Protein AF-A0A4Q7CKE8-F1 (afdb_monomer_lite)

Organism: NCBI:txid70255

pLDDT: mean 95.77, std 4.93, range [61.69, 98.75]

Secondary structure (DSS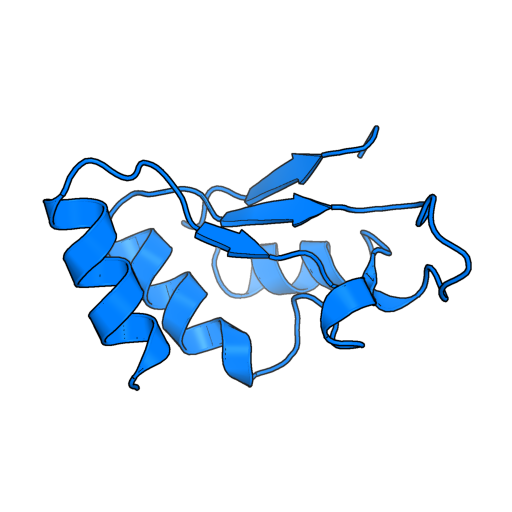P, 8-state):
-HHHHHHHHHHHTT---EEE-HHHHT--TT-TTTHHHHHHHHHTT--EEEE-S--SSSS-SGGG-HHHHHHHHHHH-TT--EEEES--

Structure (mmCIF, N/CA/C/O backbone):
data_AF-A0A4Q7CKE8-F1
#
_entry.id   AF-A0A4Q7CKE8-F1
#
loop_
_atom_site.group_PDB
_atom_site.id
_atom_site.type_symbol
_atom_site.label_atom_id
_atom_site.label_alt_id
_atom_site.label_comp_id
_atom_site.label_asym_id
_atom_site.label_entity_id
_atom_site.label_seq_id
_atom_site.pdbx_PDB_ins_code
_atom_site.Cartn_x
_atom_site.Cartn_y
_atom_site.Cartn_z
_atom_site.occupancy
_atom_site.B_iso_or_equiv
_atom_site.auth_seq_id
_atom_site.auth_comp_id
_atom_site.auth_asym_id
_atom_site.auth_atom_id
_atom_site.pdbx_PDB_model_num
ATOM 1 N N . MET A 1 1 ? -13.172 -10.273 -4.495 1.00 84.00 1 MET A N 1
ATOM 2 C CA . MET A 1 1 ? -13.905 -10.174 -3.208 1.00 84.00 1 MET A CA 1
ATOM 3 C C . MET A 1 1 ? -13.331 -11.022 -2.072 1.00 84.00 1 MET A C 1
ATOM 5 O O . MET A 1 1 ? -13.418 -10.574 -0.940 1.00 84.00 1 MET A O 1
ATOM 9 N N . ALA A 1 2 ? -12.752 -12.211 -2.310 1.00 97.25 2 ALA A N 1
ATOM 10 C CA . ALA A 1 2 ? -12.204 -13.035 -1.218 1.00 97.25 2 ALA A CA 1
ATOM 11 C C . ALA A 1 2 ? -11.116 -12.314 -0.394 1.00 97.25 2 ALA A C 1
ATOM 13 O O . ALA A 1 2 ? -11.214 -12.278 0.826 1.00 97.25 2 ALA A O 1
ATOM 14 N N . ALA A 1 3 ? -10.155 -11.660 -1.058 1.00 96.75 3 ALA A N 1
ATOM 15 C CA . ALA A 1 3 ? -9.082 -10.921 -0.387 1.00 96.75 3 ALA A CA 1
ATOM 16 C C . ALA A 1 3 ? -9.589 -9.746 0.474 1.00 96.75 3 ALA A C 1
ATOM 18 O O . ALA A 1 3 ? -9.068 -9.525 1.557 1.00 96.75 3 ALA A O 1
ATOM 19 N N . VAL A 1 4 ? -10.640 -9.040 0.038 1.00 98.31 4 VAL A N 1
ATOM 20 C CA . VAL A 1 4 ? -11.262 -7.946 0.813 1.00 98.31 4 VAL A CA 1
ATOM 21 C C . VAL A 1 4 ? -11.897 -8.478 2.098 1.00 98.31 4 VAL A C 1
ATOM 23 O O . VAL A 1 4 ? -11.693 -7.919 3.169 1.00 98.31 4 VAL A O 1
ATOM 26 N N . ARG A 1 5 ? -12.626 -9.601 2.016 1.00 98.44 5 ARG A N 1
ATOM 27 C CA . ARG A 1 5 ? -13.209 -10.241 3.207 1.00 98.44 5 ARG A CA 1
ATOM 28 C C . ARG A 1 5 ? -12.137 -10.710 4.185 1.00 98.44 5 ARG A C 1
ATOM 30 O O . ARG A 1 5 ? -12.314 -10.558 5.387 1.00 98.44 5 ARG A O 1
ATOM 37 N N . GLU A 1 6 ? -11.043 -11.262 3.667 1.00 98.44 6 GLU A N 1
ATOM 38 C CA . GLU A 1 6 ? -9.911 -11.674 4.494 1.00 98.44 6 GLU A CA 1
ATOM 39 C C . GLU A 1 6 ? -9.235 -10.469 5.155 1.00 98.44 6 GLU A C 1
ATOM 41 O O . GLU A 1 6 ? -8.999 -10.509 6.357 1.00 98.44 6 GLU A O 1
ATOM 46 N N . LEU A 1 7 ? -8.995 -9.378 4.418 1.00 98.44 7 LEU A N 1
ATOM 47 C CA . LEU A 1 7 ? -8.446 -8.141 4.977 1.00 98.44 7 LEU A CA 1
ATOM 48 C C . LEU A 1 7 ? -9.314 -7.627 6.132 1.00 98.44 7 LEU A C 1
ATOM 50 O O . LEU A 1 7 ? -8.808 -7.449 7.236 1.00 98.44 7 LEU A O 1
ATOM 54 N N . ARG A 1 8 ? -10.626 -7.487 5.916 1.00 98.25 8 ARG A N 1
ATOM 55 C CA . ARG A 1 8 ? -11.563 -7.032 6.953 1.00 98.25 8 ARG A CA 1
ATOM 56 C C . ARG A 1 8 ? -11.545 -7.925 8.192 1.00 98.25 8 ARG A C 1
ATOM 58 O O . ARG A 1 8 ? -11.512 -7.427 9.314 1.00 98.25 8 ARG A O 1
ATOM 65 N N . ARG A 1 9 ? -11.539 -9.249 7.996 1.00 98.56 9 ARG A N 1
ATOM 66 C CA . ARG A 1 9 ? -11.452 -10.217 9.097 1.00 98.56 9 ARG A CA 1
ATOM 67 C C . ARG A 1 9 ? -10.158 -10.034 9.892 1.00 98.56 9 ARG A C 1
ATOM 69 O O . ARG A 1 9 ? -10.210 -9.958 11.112 1.00 98.56 9 ARG A O 1
ATOM 76 N N . ARG A 1 10 ? -9.014 -9.920 9.210 1.00 98.56 10 ARG A N 1
ATOM 77 C CA . ARG A 1 10 ? -7.697 -9.740 9.842 1.00 98.56 10 ARG A CA 1
ATOM 78 C C . ARG A 1 10 ? -7.596 -8.434 10.614 1.00 98.56 10 ARG A C 1
ATOM 80 O O . ARG A 1 10 ? -7.047 -8.430 11.710 1.00 98.56 10 ARG A O 1
ATOM 87 N N . VAL A 1 11 ? -8.139 -7.347 10.070 1.00 98.38 11 VAL A N 1
ATOM 88 C CA . VAL A 1 11 ? -8.206 -6.062 10.778 1.00 98.38 11 VAL A CA 1
ATOM 89 C C . VAL A 1 11 ? -9.034 -6.202 12.058 1.00 98.38 11 VAL A C 1
ATOM 91 O O . VAL A 1 11 ? -8.587 -5.776 13.118 1.00 98.38 11 VAL A O 1
ATOM 94 N N . GLY A 1 12 ? -10.173 -6.904 12.003 1.00 98.12 12 GLY A N 1
ATOM 95 C CA . GLY A 1 12 ? -10.962 -7.245 13.196 1.00 98.12 12 GLY A CA 1
ATOM 96 C C . GLY A 1 12 ? -10.221 -8.116 14.224 1.00 98.12 12 GLY A C 1
ATOM 97 O O . GLY A 1 12 ? -10.562 -8.096 15.402 1.00 98.12 12 GLY A O 1
ATOM 98 N N . GLU A 1 13 ? -9.184 -8.840 13.800 1.00 98.38 13 GLU A N 1
ATOM 99 C CA . GLU A 1 13 ? -8.294 -9.650 14.647 1.00 98.38 13 GLU A CA 1
ATOM 100 C C . GLU A 1 13 ? -7.051 -8.877 15.132 1.00 98.38 13 GLU A C 1
ATOM 102 O O . GLU A 1 13 ? -6.158 -9.464 15.742 1.00 98.38 13 GLU A O 1
ATOM 107 N N . GLY A 1 14 ? -6.979 -7.566 14.879 1.00 98.06 14 GLY A N 1
ATOM 108 C CA . GLY A 1 14 ? -5.906 -6.690 15.355 1.00 98.06 14 GLY A CA 1
ATOM 109 C C . GLY A 1 14 ? -4.774 -6.445 14.356 1.00 98.06 14 GLY A C 1
ATOM 110 O O . GLY A 1 14 ? -3.749 -5.876 14.730 1.00 98.06 14 GLY A O 1
ATOM 111 N N . PHE A 1 15 ? -4.918 -6.847 13.089 1.00 98.12 15 PHE A N 1
ATOM 112 C CA . PHE A 1 15 ? -3.963 -6.449 12.051 1.00 98.12 15 PHE A CA 1
ATOM 113 C C . PHE A 1 15 ? -4.114 -4.957 11.739 1.00 98.12 15 PHE A C 1
ATOM 115 O O . PHE A 1 15 ? -5.219 -4.435 11.633 1.00 98.12 15 PHE A O 1
ATOM 122 N N . VAL A 1 16 ? -2.984 -4.283 11.528 1.00 98.00 16 VAL A N 1
ATOM 123 C CA . VAL A 1 16 ? -2.914 -2.814 11.431 1.00 98.00 16 VAL A CA 1
ATOM 124 C C . VAL A 1 16 ? -2.548 -2.310 10.036 1.00 98.00 16 VAL A C 1
ATOM 126 O O . VAL A 1 16 ? -2.089 -1.185 9.895 1.00 98.00 16 VAL A O 1
ATOM 129 N N . GLY A 1 17 ? -2.670 -3.134 8.994 1.00 97.94 17 GLY A N 1
ATOM 130 C CA . GLY A 1 17 ? -2.284 -2.730 7.642 1.00 97.94 17 GLY A CA 1
ATOM 131 C C . GLY A 1 17 ? -2.358 -3.842 6.607 1.00 97.94 17 GLY A C 1
ATOM 132 O O . GLY A 1 17 ? -2.288 -5.031 6.925 1.00 97.94 17 GLY A O 1
ATOM 133 N N . LEU A 1 18 ? -2.453 -3.434 5.345 1.00 98.38 18 LEU A N 1
ATOM 134 C CA . LEU A 1 18 ? -2.307 -4.301 4.182 1.00 98.38 18 LEU A CA 1
ATOM 135 C C . LEU A 1 18 ? -0.854 -4.261 3.709 1.00 98.38 18 LEU A C 1
ATOM 137 O O . LEU A 1 18 ? -0.335 -3.189 3.429 1.00 98.38 18 LEU A O 1
ATOM 141 N N . ARG A 1 19 ? -0.205 -5.417 3.542 1.00 97.56 19 ARG A N 1
ATOM 142 C CA . ARG A 1 19 ? 1.134 -5.501 2.939 1.00 97.56 19 ARG A CA 1
ATOM 143 C C . ARG A 1 19 ? 1.061 -6.145 1.560 1.00 97.56 19 ARG A C 1
ATOM 145 O O . ARG A 1 19 ? 0.623 -7.286 1.445 1.00 97.56 19 ARG A O 1
ATOM 152 N N . VAL A 1 20 ? 1.569 -5.458 0.538 1.00 95.94 20 VAL A N 1
ATOM 153 C CA . VAL A 1 20 ? 1.807 -6.043 -0.793 1.00 95.94 20 VAL A CA 1
ATOM 154 C C . VAL A 1 20 ? 3.290 -5.954 -1.130 1.00 95.94 20 VAL A C 1
ATOM 156 O O . VAL A 1 20 ? 3.990 -5.019 -0.751 1.00 95.94 20 VAL A O 1
ATOM 159 N N . VAL A 1 21 ? 3.785 -6.975 -1.821 1.00 94.56 21 VAL A N 1
ATOM 160 C CA . VAL A 1 21 ? 5.146 -7.027 -2.353 1.00 94.56 21 VAL A CA 1
ATOM 161 C C . VAL A 1 21 ? 5.020 -7.166 -3.873 1.00 94.56 21 VAL A C 1
ATOM 163 O O . VAL A 1 21 ? 4.760 -8.273 -4.345 1.00 94.56 21 VAL A O 1
ATOM 166 N N . PRO A 1 22 ? 5.126 -6.070 -4.647 1.00 94.44 22 PRO A N 1
ATOM 167 C CA . PRO A 1 22 ? 4.748 -6.061 -6.064 1.00 94.44 22 PRO A CA 1
ATOM 168 C C . PRO A 1 22 ? 5.476 -7.106 -6.924 1.00 94.44 22 PRO A C 1
ATOM 170 O O . PRO A 1 22 ? 4.841 -7.798 -7.723 1.00 94.44 22 PRO A O 1
ATOM 173 N N . TRP A 1 23 ? 6.783 -7.305 -6.707 1.00 94.06 23 TRP A N 1
ATOM 174 C CA . TRP A 1 23 ? 7.572 -8.278 -7.481 1.00 94.06 23 TRP A CA 1
ATOM 175 C C . TRP A 1 23 ? 7.170 -9.731 -7.223 1.00 94.06 23 TRP A C 1
ATOM 177 O O . TRP A 1 23 ? 7.401 -10.582 -8.082 1.00 94.06 23 TRP A O 1
ATOM 187 N N . LEU A 1 24 ? 6.575 -10.038 -6.063 1.00 94.75 24 LEU A N 1
ATOM 188 C CA . LEU A 1 24 ? 6.118 -11.394 -5.749 1.00 94.75 24 LEU A CA 1
ATOM 189 C C . LEU A 1 24 ? 4.975 -11.803 -6.682 1.00 94.75 24 LEU A C 1
ATOM 191 O O . LEU A 1 24 ? 4.873 -12.962 -7.076 1.00 94.75 24 LEU A O 1
ATOM 195 N N . TRP A 1 25 ? 4.153 -10.826 -7.059 1.00 93.00 25 TRP A N 1
ATOM 196 C CA . TRP A 1 25 ? 2.967 -11.009 -7.888 1.00 93.00 25 TRP A CA 1
ATOM 197 C C . TRP A 1 25 ? 3.178 -10.586 -9.343 1.00 93.00 25 TRP A C 1
ATOM 199 O O . TRP A 1 25 ? 2.277 -10.769 -10.160 1.00 93.00 25 TRP A O 1
ATOM 209 N N . GLY A 1 26 ? 4.338 -9.999 -9.665 1.00 94.69 26 GLY A N 1
ATOM 210 C CA . GLY A 1 26 ? 4.608 -9.413 -10.978 1.00 94.69 26 GLY A CA 1
ATOM 211 C C . GLY A 1 26 ? 3.587 -8.339 -11.363 1.00 94.69 26 GLY A C 1
ATOM 212 O O . GLY A 1 26 ? 3.291 -8.175 -12.542 1.00 94.69 26 GLY A O 1
ATOM 213 N N . ALA A 1 27 ? 3.013 -7.649 -10.373 1.00 96.31 27 ALA A N 1
ATOM 214 C CA . ALA A 1 27 ? 1.915 -6.713 -10.563 1.00 96.31 27 ALA A CA 1
ATOM 215 C C . ALA A 1 27 ? 2.186 -5.416 -9.788 1.00 96.31 27 ALA A C 1
ATOM 217 O O . ALA A 1 27 ? 2.413 -5.485 -8.574 1.00 96.31 27 ALA A O 1
ATOM 218 N N . PRO A 1 28 ? 2.174 -4.248 -10.457 1.00 96.81 28 PRO A N 1
ATOM 219 C CA . PRO A 1 28 ? 2.406 -2.969 -9.798 1.00 96.81 28 PRO A CA 1
ATOM 220 C C . PRO A 1 28 ? 1.226 -2.587 -8.889 1.00 96.81 28 PRO A C 1
ATOM 222 O O . PRO A 1 28 ? 0.123 -3.102 -9.075 1.00 96.81 28 PRO A O 1
ATOM 225 N N . PRO A 1 29 ? 1.407 -1.641 -7.951 1.00 97.50 29 PRO A N 1
ATOM 226 C CA . PRO A 1 29 ? 0.321 -1.100 -7.130 1.00 97.50 29 PRO A CA 1
ATOM 227 C C . PRO A 1 29 ? -0.913 -0.624 -7.914 1.00 97.50 29 PRO A C 1
ATOM 229 O O . PRO A 1 29 ? -2.024 -0.764 -7.421 1.00 97.50 29 PRO A O 1
ATOM 232 N N . THR A 1 30 ? -0.749 -0.144 -9.150 1.00 98.12 30 THR A N 1
ATOM 233 C CA . THR A 1 30 ? -1.864 0.290 -10.016 1.00 98.12 30 THR A CA 1
ATOM 234 C C . THR A 1 30 ? -2.651 -0.854 -10.655 1.00 98.12 30 THR A C 1
ATOM 236 O O . THR A 1 30 ? -3.602 -0.618 -11.401 1.00 98.12 30 THR A O 1
ATOM 239 N N . ASP A 1 31 ? -2.283 -2.111 -10.402 1.00 97.75 31 ASP A N 1
ATOM 240 C CA . ASP A 1 31 ? -3.065 -3.239 -10.882 1.00 97.75 31 ASP A CA 1
ATOM 241 C C . ASP A 1 31 ? -4.476 -3.198 -10.273 1.00 97.75 31 ASP A C 1
ATOM 243 O O . ASP A 1 31 ? -4.667 -3.191 -9.054 1.00 97.75 31 ASP A O 1
ATOM 247 N N . ARG A 1 32 ? -5.493 -3.209 -11.143 1.00 96.06 32 ARG A N 1
ATOM 248 C CA . ARG A 1 32 ? -6.912 -3.061 -10.777 1.00 96.06 32 ARG A CA 1
ATOM 249 C C . ARG A 1 32 ? -7.382 -4.094 -9.751 1.00 96.06 32 ARG A C 1
ATO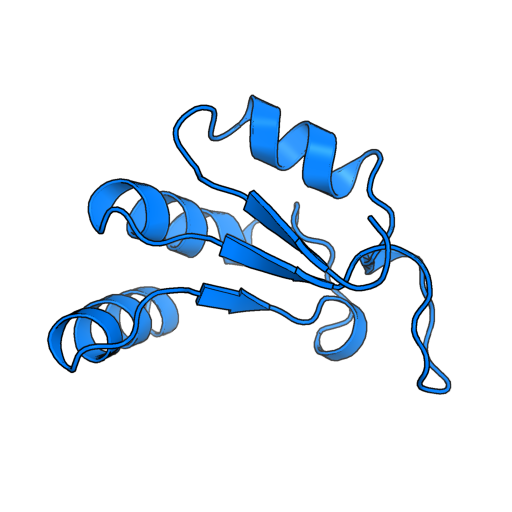M 251 O O . ARG A 1 32 ? -8.376 -3.864 -9.065 1.00 96.06 32 ARG A O 1
ATOM 258 N N . ARG A 1 33 ? -6.691 -5.234 -9.631 1.00 95.62 33 ARG A N 1
ATOM 259 C CA . ARG A 1 33 ? -6.984 -6.261 -8.620 1.00 95.62 33 ARG A CA 1
ATOM 260 C C . ARG A 1 33 ? -6.791 -5.748 -7.190 1.00 95.62 33 ARG A C 1
ATOM 262 O O . ARG A 1 33 ? -7.448 -6.270 -6.290 1.00 95.62 33 ARG A O 1
ATOM 269 N N . TYR A 1 34 ? -5.942 -4.741 -6.980 1.00 97.88 34 TYR A N 1
ATOM 270 C CA . TYR A 1 34 ? -5.667 -4.162 -5.664 1.00 97.88 34 TYR A CA 1
ATOM 271 C C . TYR A 1 34 ? -6.629 -3.040 -5.265 1.00 97.88 34 TYR A C 1
ATOM 273 O O . TYR A 1 34 ? -6.815 -2.809 -4.076 1.00 97.88 34 TYR A O 1
ATOM 281 N N . TYR A 1 35 ? -7.321 -2.403 -6.211 1.00 98.12 35 TYR A N 1
ATOM 282 C CA . TYR A 1 35 ? -8.180 -1.241 -5.932 1.00 98.12 35 TYR A CA 1
ATOM 283 C C . TYR A 1 35 ? -9.280 -1.521 -4.896 1.00 98.12 35 TYR A C 1
ATOM 285 O O . TYR A 1 35 ? -9.474 -0.702 -4.000 1.00 98.12 35 TYR A O 1
ATOM 293 N N . PRO A 1 36 ? -9.967 -2.683 -4.919 1.00 98.50 36 PRO A N 1
ATOM 294 C CA . PRO A 1 36 ? -10.915 -3.018 -3.860 1.00 98.50 36 PRO A CA 1
ATOM 295 C C . PRO A 1 36 ? -10.268 -3.158 -2.474 1.00 98.50 36 PRO A C 1
ATOM 297 O O . PRO A 1 36 ? -10.939 -2.939 -1.472 1.00 98.50 36 PRO A O 1
ATOM 300 N N . LEU A 1 37 ? -8.988 -3.538 -2.401 1.00 98.56 37 LEU A N 1
ATOM 301 C CA . LEU A 1 37 ? -8.250 -3.609 -1.137 1.00 98.56 37 LEU A CA 1
ATOM 302 C C . LEU A 1 37 ? -7.863 -2.213 -0.647 1.00 98.56 37 LEU A C 1
ATOM 304 O O . LEU A 1 37 ? -7.965 -1.957 0.544 1.00 98.56 37 LEU A O 1
ATOM 308 N N . PHE A 1 38 ? -7.482 -1.307 -1.549 1.00 98.69 38 PHE A N 1
ATOM 309 C CA . PHE A 1 38 ? -7.214 0.094 -1.213 1.00 98.69 38 PHE A CA 1
ATOM 310 C C . PHE A 1 38 ? -8.463 0.802 -0.686 1.00 98.69 38 PHE A C 1
ATOM 312 O O . PHE A 1 38 ? -8.399 1.460 0.348 1.00 98.69 38 PHE A O 1
ATOM 319 N N . ALA A 1 39 ? -9.616 0.588 -1.326 1.00 98.62 39 ALA A N 1
ATOM 320 C CA . ALA A 1 39 ? -10.894 1.087 -0.826 1.00 98.62 39 ALA A CA 1
ATOM 321 C C . ALA A 1 39 ? -11.213 0.547 0.583 1.00 98.62 39 ALA A C 1
ATOM 323 O O . ALA A 1 39 ? -11.634 1.304 1.454 1.00 98.62 39 ALA A O 1
ATOM 324 N N . GLU A 1 40 ? -10.972 -0.744 0.836 1.00 98.69 40 GLU A N 1
ATOM 325 C CA . GLU A 1 40 ? -11.157 -1.333 2.169 1.00 98.69 40 GLU A CA 1
ATOM 326 C C . GLU A 1 40 ? -10.161 -0.772 3.198 1.00 98.69 40 GLU A C 1
ATOM 328 O O . GLU A 1 40 ? -10.540 -0.553 4.344 1.00 98.69 40 GLU A O 1
ATOM 333 N N . CYS A 1 41 ? -8.910 -0.507 2.805 1.00 98.75 41 CYS A N 1
ATOM 334 C CA . CYS A 1 41 ? -7.912 0.153 3.650 1.00 98.75 41 CYS A CA 1
ATOM 335 C C . CYS A 1 41 ? -8.373 1.546 4.093 1.00 98.75 41 CYS A C 1
ATOM 337 O O . CYS A 1 41 ? -8.267 1.859 5.277 1.00 98.75 41 CYS A O 1
ATOM 339 N N . VAL A 1 42 ? -8.943 2.339 3.176 1.00 98.75 42 VAL A N 1
ATOM 340 C CA . VAL A 1 42 ? -9.556 3.639 3.500 1.00 98.75 42 VAL A CA 1
ATOM 341 C C . VAL A 1 42 ? -10.709 3.451 4.488 1.00 98.75 42 VAL A C 1
ATOM 343 O O . VAL A 1 42 ? -10.715 4.070 5.548 1.00 98.75 42 VAL A O 1
ATOM 346 N N . GLN A 1 43 ? -11.645 2.541 4.200 1.00 98.44 43 GLN A N 1
ATOM 347 C CA . GLN A 1 43 ? -12.803 2.282 5.069 1.00 98.44 43 GLN A CA 1
ATOM 348 C C . GLN A 1 43 ? -12.418 1.794 6.471 1.00 98.44 43 GLN A C 1
ATOM 350 O O . GLN A 1 43 ? -13.057 2.161 7.453 1.00 98.44 43 GLN A O 1
ATOM 355 N N . SER A 1 44 ? -11.384 0.961 6.563 1.00 98.19 44 SER A N 1
ATOM 356 C CA . SER A 1 44 ? -10.896 0.394 7.822 1.00 98.19 44 SER A CA 1
ATOM 357 C C . SER A 1 44 ? -9.861 1.280 8.523 1.00 98.19 44 SER A C 1
ATOM 359 O O . SER A 1 44 ? -9.377 0.898 9.586 1.00 98.19 44 SER A O 1
ATOM 361 N N . ALA A 1 45 ? -9.504 2.429 7.938 1.00 98.25 45 ALA A N 1
ATOM 362 C CA . ALA A 1 45 ? -8.456 3.328 8.418 1.00 98.25 45 ALA A CA 1
ATOM 363 C C . ALA A 1 45 ? -7.114 2.618 8.699 1.00 98.25 45 ALA A C 1
ATOM 365 O O . ALA A 1 45 ? -6.443 2.893 9.695 1.00 98.25 45 ALA A O 1
ATOM 366 N N . VAL A 1 46 ? -6.711 1.697 7.814 1.00 98.75 46 VAL A N 1
ATOM 367 C CA . VAL A 1 46 ? -5.422 0.993 7.901 1.00 98.75 46 VAL A CA 1
ATOM 368 C C . VAL A 1 46 ? -4.543 1.297 6.683 1.00 98.75 46 VAL A C 1
ATOM 370 O O . VAL A 1 46 ? -5.052 1.366 5.564 1.00 98.75 46 VAL A O 1
ATOM 373 N N . PRO A 1 47 ? -3.219 1.455 6.851 1.00 98.69 47 PRO A N 1
ATOM 374 C CA . PRO A 1 47 ? -2.318 1.779 5.755 1.00 98.69 47 PRO A CA 1
ATOM 375 C C . PRO A 1 47 ? -2.166 0.650 4.734 1.00 98.69 47 PRO A C 1
ATOM 377 O O . PRO A 1 47 ? -2.215 -0.545 5.055 1.00 98.69 47 PRO A O 1
ATOM 380 N N . PHE A 1 48 ? -1.872 1.056 3.501 1.00 98.56 48 PHE A N 1
ATOM 381 C CA . PHE A 1 48 ? -1.288 0.208 2.476 1.00 98.56 48 PHE A CA 1
ATOM 382 C C . PHE A 1 48 ? 0.242 0.305 2.540 1.00 98.56 48 PHE A C 1
ATOM 384 O O . PHE A 1 48 ? 0.839 1.322 2.200 1.00 98.56 48 PHE A O 1
ATOM 391 N N . CYS A 1 49 ? 0.889 -0.774 2.959 1.00 98.19 49 CYS A N 1
ATOM 392 C CA . CYS A 1 49 ? 2.336 -0.895 3.034 1.00 98.19 49 CYS A CA 1
ATOM 393 C C . CYS A 1 49 ? 2.864 -1.632 1.800 1.00 98.19 49 CYS A C 1
ATOM 395 O O . CYS A 1 49 ? 2.423 -2.746 1.498 1.00 98.19 49 CYS A O 1
ATOM 397 N N . THR A 1 50 ? 3.869 -1.078 1.128 1.00 96.69 50 THR A N 1
ATOM 398 C CA . THR A 1 50 ? 4.480 -1.719 -0.040 1.00 96.69 50 THR A CA 1
ATOM 399 C C . THR A 1 50 ? 5.984 -1.531 -0.097 1.00 96.69 50 THR A C 1
ATOM 401 O O . THR A 1 50 ? 6.556 -0.615 0.487 1.00 96.69 50 THR A O 1
ATOM 404 N N . GLN A 1 51 ? 6.642 -2.453 -0.790 1.00 94.50 51 GLN A N 1
ATOM 405 C CA . GLN A 1 51 ? 8.016 -2.253 -1.223 1.00 94.50 51 GLN A CA 1
ATOM 406 C C . GLN A 1 51 ? 8.016 -1.370 -2.472 1.00 94.50 51 GLN A C 1
ATOM 408 O O . GLN A 1 51 ? 7.228 -1.607 -3.391 1.00 94.50 51 GLN A O 1
ATOM 413 N N . VAL A 1 52 ? 8.903 -0.379 -2.492 1.00 94.12 52 VAL A N 1
ATOM 414 C CA . VAL A 1 52 ? 9.204 0.422 -3.678 1.00 94.12 52 VAL A CA 1
ATOM 415 C C . VAL A 1 52 ? 10.703 0.399 -3.970 1.00 94.12 52 VAL A C 1
ATOM 417 O O . VAL A 1 52 ? 11.513 -0.036 -3.154 1.00 94.12 52 VAL A O 1
ATOM 420 N N . GLY A 1 53 ? 11.074 0.843 -5.165 1.00 90.12 53 GLY A N 1
ATOM 421 C CA . GLY A 1 53 ? 12.450 0.865 -5.629 1.00 90.12 53 GLY A CA 1
ATOM 422 C C . GLY A 1 53 ? 12.986 -0.528 -5.955 1.00 90.12 53 GLY A C 1
ATOM 423 O O . GLY A 1 53 ? 12.324 -1.347 -6.599 1.00 90.12 53 GLY A O 1
ATOM 424 N N . HIS A 1 54 ? 14.234 -0.770 -5.557 1.00 90.19 54 HIS A N 1
ATOM 425 C CA . HIS A 1 54 ? 14.974 -1.957 -5.961 1.00 90.19 54 HIS A CA 1
ATOM 426 C C . HIS A 1 54 ? 14.469 -3.223 -5.274 1.00 90.19 54 HIS A C 1
ATOM 428 O O . HIS A 1 54 ? 14.241 -3.285 -4.063 1.00 90.19 54 HIS A O 1
ATOM 434 N N . THR A 1 55 ? 14.343 -4.274 -6.073 1.00 90.75 55 THR A N 1
ATOM 435 C CA . THR A 1 55 ? 14.046 -5.620 -5.599 1.00 90.75 55 THR A CA 1
ATOM 436 C C . THR A 1 55 ? 15.347 -6.333 -5.260 1.00 90.75 55 THR A C 1
ATOM 438 O O . THR A 1 55 ? 16.198 -6.512 -6.122 1.00 90.75 55 THR A O 1
ATOM 441 N N . GLY A 1 56 ? 15.510 -6.708 -3.987 1.00 88.25 56 GLY A N 1
ATOM 442 C CA . GLY A 1 56 ? 16.690 -7.439 -3.508 1.00 88.25 56 GLY A CA 1
ATOM 443 C C . GLY A 1 56 ? 16.818 -8.867 -4.066 1.00 88.25 56 GLY A C 1
ATOM 444 O O . GLY A 1 56 ? 17.922 -9.272 -4.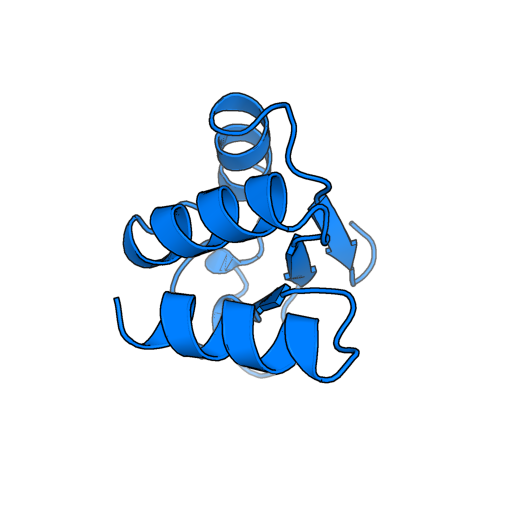421 1.00 88.25 56 GLY A O 1
ATOM 445 N N . PRO A 1 57 ? 15.726 -9.652 -4.165 1.00 89.25 57 PRO A N 1
ATOM 446 C CA . PRO A 1 57 ? 15.736 -10.937 -4.865 1.00 89.25 57 PRO A CA 1
ATOM 447 C C . PRO A 1 57 ? 16.092 -10.816 -6.354 1.00 89.25 57 PRO A C 1
ATOM 449 O O . PRO A 1 57 ? 15.910 -9.763 -6.956 1.00 89.25 57 PRO A O 1
ATOM 452 N N . LEU A 1 58 ? 16.494 -11.931 -6.980 1.00 91.88 58 LEU A N 1
ATOM 453 C CA . LEU A 1 58 ? 16.709 -12.039 -8.434 1.00 91.88 58 LEU A CA 1
ATOM 454 C C . LEU A 1 58 ? 15.375 -11.979 -9.203 1.00 91.88 58 LEU A C 1
ATOM 456 O O . LEU A 1 58 ? 14.867 -12.980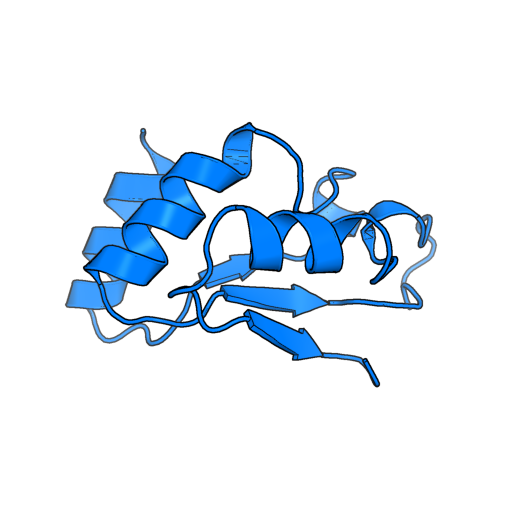 -9.722 1.00 91.88 58 LEU A O 1
ATOM 460 N N . ARG A 1 59 ? 14.763 -10.795 -9.200 1.00 92.69 59 ARG A N 1
ATOM 461 C CA . ARG A 1 59 ? 13.463 -10.472 -9.785 1.00 92.69 59 ARG A CA 1
ATOM 462 C C . ARG A 1 59 ? 13.481 -9.040 -10.342 1.00 92.69 59 ARG A C 1
ATOM 464 O O . ARG A 1 59 ? 14.210 -8.196 -9.821 1.00 92.69 59 ARG A O 1
ATOM 471 N N . PRO A 1 60 ? 12.685 -8.743 -11.384 1.00 92.19 60 PRO A N 1
ATOM 472 C CA . PRO A 1 60 ? 12.581 -7.389 -11.922 1.00 92.19 60 PRO A CA 1
ATOM 473 C C . PRO A 1 60 ? 12.106 -6.371 -10.877 1.00 92.19 60 PRO A C 1
ATOM 475 O O . PRO A 1 60 ? 11.241 -6.674 -10.060 1.00 92.19 60 PRO A O 1
ATOM 478 N N . SER A 1 61 ? 12.632 -5.144 -10.952 1.00 93.12 61 SER A N 1
ATOM 479 C CA . SER A 1 61 ? 12.247 -4.038 -10.056 1.00 93.12 61 SER A CA 1
ATOM 480 C C . SER A 1 61 ? 11.109 -3.167 -10.594 1.00 93.12 61 SER A C 1
ATOM 482 O O . SER A 1 61 ? 10.649 -2.283 -9.879 1.00 93.12 61 SER A O 1
ATOM 484 N N . GLU A 1 62 ? 10.638 -3.411 -11.825 1.00 95.19 62 GLU A N 1
ATOM 485 C CA . GLU A 1 62 ? 9.674 -2.532 -12.505 1.00 95.19 62 GLU A CA 1
ATOM 486 C C . GLU A 1 62 ? 8.448 -2.257 -11.636 1.00 95.19 62 GLU A C 1
ATOM 488 O O . GLU A 1 62 ? 8.139 -1.109 -11.351 1.00 95.19 62 GLU A O 1
ATOM 493 N N . THR A 1 63 ? 7.821 -3.299 -11.093 1.00 95.31 63 THR A N 1
ATOM 494 C CA . THR A 1 63 ? 6.594 -3.184 -10.290 1.00 95.31 63 THR A CA 1
ATOM 495 C C . THR A 1 63 ? 6.761 -2.398 -8.985 1.00 95.31 63 THR A C 1
ATOM 497 O O . THR A 1 63 ? 5.762 -2.054 -8.362 1.00 95.31 63 THR A O 1
ATOM 500 N N . GLY A 1 64 ? 7.999 -2.156 -8.544 1.00 94.00 64 GLY A N 1
ATOM 501 C CA . GLY A 1 64 ? 8.319 -1.363 -7.358 1.00 94.00 64 GLY A CA 1
ATOM 502 C C . GLY A 1 64 ? 8.579 0.116 -7.652 1.00 94.00 64 GLY A C 1
ATOM 503 O O . GLY A 1 64 ? 8.802 0.879 -6.718 1.00 94.00 64 GLY A O 1
ATOM 504 N N . ARG A 1 65 ? 8.587 0.569 -8.911 1.00 94.38 65 ARG A N 1
ATOM 505 C CA . ARG A 1 65 ? 8.884 1.978 -9.217 1.00 94.38 65 ARG A CA 1
ATOM 506 C C . ARG A 1 65 ? 7.868 2.922 -8.549 1.00 94.38 65 ARG A C 1
ATOM 508 O O . ARG A 1 65 ? 6.668 2.698 -8.676 1.00 94.38 65 ARG A O 1
ATOM 515 N N . PRO A 1 66 ? 8.309 4.002 -7.879 1.00 93.56 66 PRO A N 1
ATOM 516 C CA . PRO A 1 66 ? 7.382 4.934 -7.238 1.00 93.56 66 PRO A CA 1
ATOM 517 C C . PRO A 1 66 ? 6.530 5.693 -8.266 1.00 93.56 66 PRO A C 1
ATOM 519 O O . PRO A 1 66 ? 5.324 5.825 -8.085 1.00 93.56 66 PRO A O 1
ATOM 522 N N . ILE A 1 67 ? 7.125 6.119 -9.384 1.00 95.44 67 ILE A N 1
ATOM 523 C CA . ILE A 1 67 ? 6.419 6.754 -10.506 1.00 95.44 67 ILE A CA 1
ATOM 524 C C . ILE A 1 67 ? 6.414 5.777 -11.695 1.00 95.44 67 ILE A C 1
ATOM 526 O O . ILE A 1 67 ? 7.491 5.292 -12.068 1.00 95.44 67 ILE A O 1
ATOM 530 N N . PRO A 1 68 ? 5.244 5.479 -12.300 1.00 95.94 68 PRO A N 1
ATOM 531 C CA . PRO A 1 68 ? 3.937 6.112 -12.061 1.00 95.94 68 PRO A CA 1
ATOM 532 C C . PRO A 1 68 ? 3.085 5.445 -10.964 1.00 95.94 68 PRO A C 1
ATOM 534 O O . PRO A 1 68 ? 1.962 5.870 -10.724 1.00 95.94 68 PRO A O 1
ATOM 537 N N . TYR A 1 69 ? 3.549 4.358 -10.339 1.00 96.69 69 TYR A N 1
ATOM 538 C CA . TYR A 1 69 ? 2.631 3.449 -9.650 1.00 96.69 69 TYR A CA 1
ATOM 539 C C . TYR A 1 69 ? 2.087 3.954 -8.313 1.00 96.69 69 TYR A C 1
ATOM 541 O O . TYR A 1 69 ? 0.890 3.850 -8.070 1.00 96.69 69 TYR A O 1
ATOM 549 N N . ILE A 1 70 ? 2.940 4.483 -7.441 1.00 97.50 70 ILE A N 1
ATOM 550 C CA . ILE A 1 70 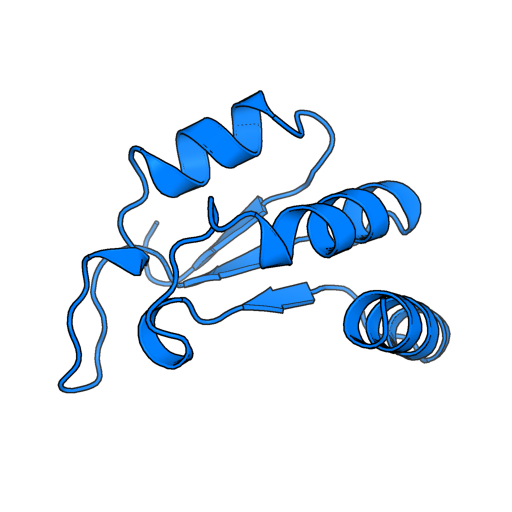? 2.490 5.068 -6.173 1.00 97.50 70 ILE A CA 1
ATOM 551 C C . ILE A 1 70 ? 1.811 6.409 -6.421 1.00 97.50 70 ILE A C 1
ATOM 553 O O . ILE A 1 70 ? 0.773 6.669 -5.823 1.00 97.50 70 ILE A O 1
ATOM 557 N N . ASP A 1 71 ? 2.361 7.205 -7.338 1.00 97.19 71 ASP A N 1
ATOM 558 C CA . ASP A 1 71 ? 1.792 8.490 -7.755 1.00 97.19 71 ASP A CA 1
ATOM 559 C C . ASP A 1 71 ? 0.323 8.343 -8.180 1.00 97.19 71 ASP A C 1
ATOM 561 O O . ASP A 1 71 ? -0.564 8.975 -7.612 1.00 97.19 71 ASP A O 1
ATOM 565 N N . GLN A 1 72 ? 0.030 7.399 -9.079 1.00 98.50 72 GLN A N 1
ATOM 566 C CA . GLN A 1 72 ? -1.342 7.165 -9.522 1.00 98.50 72 GLN A CA 1
ATOM 567 C C . GLN A 1 72 ? -2.249 6.627 -8.405 1.00 98.50 72 GLN A C 1
ATOM 569 O O . GLN A 1 72 ? -3.404 7.030 -8.319 1.00 98.50 72 GLN A O 1
ATOM 574 N N . VAL A 1 73 ? -1.754 5.747 -7.524 1.00 98.38 73 VAL A N 1
ATOM 575 C CA . VAL A 1 73 ? -2.560 5.254 -6.390 1.00 98.38 73 VAL A CA 1
ATOM 576 C C . VAL A 1 73 ? -2.891 6.386 -5.415 1.00 98.38 73 VAL A C 1
ATOM 578 O O . VAL A 1 73 ? -4.015 6.439 -4.922 1.00 98.38 73 VAL A O 1
ATOM 581 N N . ALA A 1 74 ? -1.955 7.305 -5.165 1.00 98.31 74 ALA A N 1
ATOM 582 C CA . ALA A 1 74 ? -2.187 8.474 -4.320 1.00 98.31 74 ALA A CA 1
ATOM 583 C C . ALA A 1 74 ? -3.213 9.442 -4.936 1.00 98.31 74 ALA A C 1
ATOM 585 O O . ALA A 1 74 ? -4.025 10.011 -4.208 1.00 98.31 74 ALA A O 1
ATOM 586 N N . LEU A 1 75 ? -3.214 9.598 -6.266 1.00 98.50 75 LEU A N 1
ATOM 587 C CA . LEU A 1 75 ? -4.226 10.380 -6.985 1.00 98.50 75 LEU A CA 1
ATOM 588 C C . LEU A 1 75 ? -5.613 9.723 -6.932 1.00 98.50 75 LEU A C 1
ATOM 590 O O . LEU A 1 75 ? -6.613 10.412 -6.737 1.00 98.50 75 LEU A O 1
ATOM 594 N N . ASP A 1 76 ? -5.674 8.401 -7.089 1.00 98.50 76 ASP A N 1
ATOM 595 C CA . ASP A 1 76 ? -6.935 7.656 -7.126 1.00 98.50 76 ASP A CA 1
ATOM 596 C C . ASP A 1 76 ? -7.566 7.493 -5.731 1.00 98.50 76 ASP A C 1
ATOM 598 O O . ASP A 1 76 ? -8.790 7.423 -5.608 1.00 98.50 76 ASP A O 1
ATOM 602 N N . PHE A 1 77 ? -6.743 7.436 -4.679 1.00 98.56 77 PHE A N 1
ATOM 603 C CA . PHE A 1 77 ? -7.163 7.258 -3.287 1.00 98.56 77 PHE A CA 1
ATOM 604 C C . PHE A 1 77 ? -6.484 8.288 -2.368 1.00 98.56 77 PHE A C 1
ATOM 606 O O . PHE A 1 77 ? -5.610 7.924 -1.580 1.00 98.56 77 PHE A O 1
ATOM 613 N N . PRO A 1 78 ? -6.900 9.566 -2.406 1.00 98.31 78 PRO A N 1
ATOM 614 C CA . PRO A 1 78 ? -6.254 10.633 -1.634 1.00 98.31 78 PRO A CA 1
ATOM 615 C C . PRO A 1 78 ? -6.341 10.444 -0.108 1.00 98.31 78 PRO A C 1
ATOM 617 O O . PRO A 1 78 ? -5.546 11.018 0.629 1.00 98.31 78 PRO A O 1
ATOM 620 N N . GLU A 1 79 ? -7.289 9.636 0.378 1.00 98.69 79 GLU A N 1
ATOM 621 C CA . GLU A 1 79 ? -7.453 9.302 1.802 1.00 98.69 79 GLU A CA 1
ATOM 622 C C . GLU A 1 79 ? -6.628 8.076 2.240 1.00 98.69 79 GLU A C 1
ATOM 624 O O . GLU A 1 79 ? -6.571 7.753 3.428 1.00 98.69 79 GLU A O 1
ATOM 629 N N . LEU A 1 80 ? -5.993 7.357 1.306 1.00 98.75 80 LEU A N 1
ATOM 630 C CA . LEU A 1 80 ? -5.211 6.167 1.625 1.00 98.75 80 LEU A CA 1
ATOM 631 C C . LEU A 1 80 ? -3.834 6.554 2.169 1.00 98.75 80 LEU A C 1
ATOM 633 O O . LEU A 1 80 ? -3.026 7.179 1.487 1.00 98.75 80 LEU A O 1
ATOM 637 N N . VAL A 1 81 ? -3.511 6.079 3.372 1.00 98.69 81 VAL A N 1
ATOM 638 C CA . VAL A 1 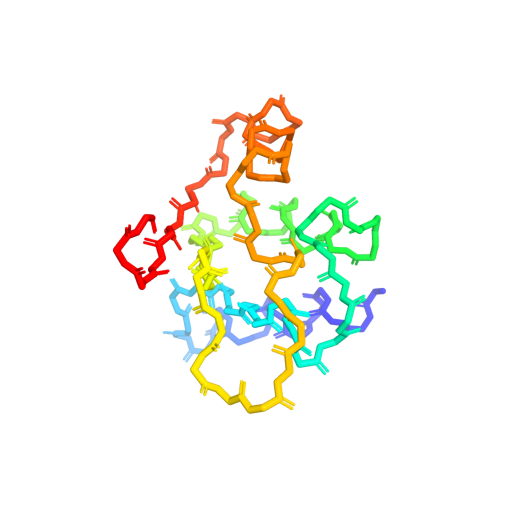81 ? -2.143 6.160 3.894 1.00 98.69 81 VAL A CA 1
ATOM 639 C C . VAL A 1 81 ? -1.281 5.110 3.195 1.00 98.69 81 VAL A C 1
ATOM 641 O O . VAL A 1 81 ? -1.476 3.907 3.385 1.00 98.69 81 VAL A O 1
ATOM 644 N N . ILE A 1 82 ? -0.311 5.565 2.403 1.00 98.44 82 ILE A N 1
ATOM 645 C CA . ILE A 1 82 ? 0.640 4.704 1.698 1.00 98.44 82 ILE A CA 1
ATOM 646 C C . ILE A 1 82 ? 1.975 4.725 2.444 1.00 98.44 82 ILE A C 1
ATOM 648 O O . ILE A 1 82 ? 2.606 5.769 2.588 1.00 98.44 82 ILE A O 1
ATOM 652 N N . VAL A 1 83 ? 2.416 3.556 2.907 1.00 98.06 83 VAL A N 1
ATOM 653 C CA . VAL A 1 83 ? 3.737 3.370 3.516 1.00 98.06 83 VAL A CA 1
ATOM 654 C C . VAL A 1 83 ? 4.648 2.703 2.500 1.00 98.06 83 VAL A C 1
ATOM 656 O O . VAL A 1 83 ? 4.614 1.484 2.298 1.00 98.06 83 VAL A O 1
ATOM 659 N N . CYS A 1 84 ? 5.478 3.520 1.872 1.00 96.81 84 CYS A N 1
ATOM 660 C CA . CYS A 1 84 ? 6.529 3.064 0.988 1.00 96.81 84 CYS A CA 1
ATOM 661 C C . CYS A 1 84 ? 7.760 2.682 1.835 1.00 96.81 84 CYS A C 1
ATOM 663 O O . CYS A 1 84 ? 8.206 3.424 2.712 1.00 96.81 84 CYS A O 1
ATOM 665 N N . GLY A 1 85 ? 8.237 1.449 1.665 1.00 92.19 85 GLY A N 1
ATOM 666 C CA . GLY A 1 85 ? 9.434 0.945 2.331 1.00 92.19 85 GLY A CA 1
ATOM 667 C C . GLY A 1 85 ? 10.523 0.565 1.335 1.00 92.19 85 GLY A C 1
ATOM 668 O O . GLY A 1 85 ? 10.239 0.308 0.168 1.00 92.19 85 GLY A O 1
ATOM 669 N N . HIS A 1 86 ? 11.735 0.334 1.853 1.00 89.62 86 HIS A N 1
ATOM 670 C CA . HIS A 1 86 ? 12.977 0.088 1.091 1.00 89.62 86 HIS A CA 1
ATOM 671 C C . HIS A 1 86 ? 13.587 1.363 0.486 1.00 89.62 86 HIS A C 1
ATOM 673 O O . HIS A 1 86 ? 14.086 1.353 -0.635 1.00 89.62 86 HIS A O 1
ATOM 679 N N . VAL A 1 87 ? 13.636 2.430 1.294 1.00 81.81 87 VAL A N 1
ATOM 680 C CA . VAL A 1 87 ? 14.273 3.720 0.957 1.00 81.81 87 VAL A CA 1
ATOM 681 C C . VAL A 1 87 ? 13.532 4.471 -0.159 1.00 81.81 87 VAL A C 1
ATOM 683 O O . VAL A 1 87 ? 14.130 5.093 -1.033 1.00 81.81 87 VAL A O 1
ATOM 686 N N . GLY A 1 88 ? 12.206 4.413 -0.107 1.00 61.69 88 GLY A N 1
ATOM 687 C CA . GLY A 1 88 ? 11.277 5.226 -0.882 1.00 61.69 88 GLY A CA 1
ATOM 688 C C . GLY A 1 88 ? 9.893 4.998 -0.342 1.00 61.69 88 GLY A C 1
ATOM 689 O O . GLY A 1 88 ? 9.676 3.854 0.108 1.00 61.69 88 GLY A O 1
#

Foldseek 3Di:
DVVLVVLVVVVVVVDQAAEDECQVVVHAQPPPVCVSVQVSCLVSVHAYEYEADDDPPPTDRVSRHCPPRVVVVCVVRVSHHYHYDDVD

Radius of gyration: 12.57 Å; chains: 1; bounding box: 31×24×28 Å

Sequence (88 aa):
MAAVRELRRRVGEGFVGLRVVPWLWGAPPTDRRYYPLFAECVQSAVPFCTQVGHTGPLRPSETGRPIPYIDQVALDFPELVIVCGHVG

InterPro domains:
  IPR006680 Amidohydrolase-related [PF04909] (3-88)
  IPR032466 Metal-dependent hydrolase [SSF51556] (2-88)